Protein AF-A0A832R5H4-F1 (afdb_monomer_lite)

Secondary structure (DSSP, 8-state):
--TTHHHHHHHHHHHHHHHHHHHHTTT-HHHHHHHTT--HHHHHHHHHHTT--

Radius of gyration: 11.91 Å; chains: 1; bounding box: 17×15×41 Å

Structure (mmCIF, N/CA/C/O backbone):
data_AF-A0A832R5H4-F1
#
_entry.id   AF-A0A832R5H4-F1
#
loop_
_atom_site.group_PDB
_atom_site.id
_atom_site.type_symbol
_atom_site.label_atom_id
_atom_site.label_alt_id
_atom_site.label_comp_id
_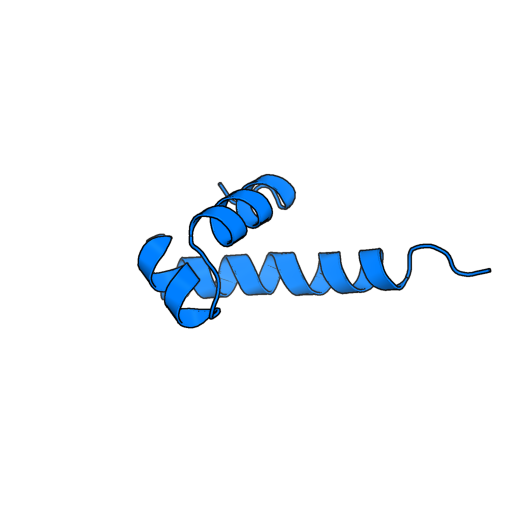atom_site.label_asym_id
_atom_site.label_entity_id
_atom_site.label_seq_id
_atom_site.pdbx_PDB_ins_code
_atom_site.Cartn_x
_atom_site.Cartn_y
_atom_site.Cartn_z
_atom_site.occupancy
_atom_site.B_iso_or_equiv
_atom_site.auth_seq_id
_atom_site.auth_comp_id
_atom_site.auth_asym_id
_atom_site.auth_atom_id
_atom_site.pdbx_PDB_model_num
ATOM 1 N N . MET A 1 1 ? 0.433 -3.896 -31.844 1.00 51.16 1 MET A N 1
ATOM 2 C CA . MET A 1 1 ? 1.336 -4.280 -30.736 1.00 51.16 1 MET A CA 1
ATOM 3 C C . MET A 1 1 ? 0.507 -4.195 -29.463 1.00 51.16 1 MET A C 1
ATOM 5 O O . MET A 1 1 ? -0.204 -3.209 -29.329 1.00 51.16 1 MET A O 1
ATOM 9 N N . ILE A 1 2 ? 0.480 -5.228 -28.617 1.00 63.97 2 ILE A N 1
ATOM 10 C CA . ILE A 1 2 ? -0.369 -5.245 -27.414 1.00 63.97 2 ILE A CA 1
ATOM 11 C C . ILE A 1 2 ? 0.269 -4.338 -26.353 1.00 63.97 2 ILE A C 1
ATOM 13 O O . ILE A 1 2 ? 1.001 -4.794 -25.481 1.00 63.97 2 ILE A O 1
ATOM 17 N N . SER A 1 3 ? 0.046 -3.035 -26.461 1.00 73.31 3 SER A N 1
ATOM 18 C CA . SER A 1 3 ? 0.331 -2.079 -25.395 1.00 73.31 3 SER A CA 1
ATOM 19 C C . SER A 1 3 ? -0.764 -2.248 -24.336 1.00 73.31 3 SER A C 1
ATOM 21 O O . SER A 1 3 ? -1.936 -2.293 -24.698 1.00 73.31 3 SER A O 1
ATOM 23 N N . ASN A 1 4 ? -0.405 -2.337 -23.053 1.00 86.38 4 ASN A N 1
ATOM 24 C CA . ASN A 1 4 ? -1.310 -2.352 -21.883 1.00 86.38 4 ASN A CA 1
ATOM 25 C C . ASN A 1 4 ? -1.790 -3.724 -21.369 1.00 86.38 4 ASN A C 1
ATOM 27 O O . ASN A 1 4 ? -2.528 -3.754 -20.387 1.00 86.38 4 ASN A O 1
ATOM 31 N N . LEU A 1 5 ? -1.365 -4.863 -21.937 1.00 91.94 5 LEU A N 1
ATOM 32 C CA . LEU A 1 5 ? -1.697 -6.171 -21.335 1.00 91.94 5 LEU A CA 1
ATOM 33 C C . LEU A 1 5 ? -1.104 -6.311 -19.929 1.00 91.94 5 LEU A C 1
ATOM 35 O O . LEU A 1 5 ? -1.774 -6.809 -19.032 1.00 91.94 5 LEU A O 1
ATOM 39 N N . TYR A 1 6 ? 0.131 -5.841 -19.733 1.00 93.69 6 TYR A N 1
ATOM 40 C CA . TYR A 1 6 ? 0.761 -5.835 -18.415 1.00 93.69 6 TYR A CA 1
ATOM 41 C C . TYR A 1 6 ? -0.061 -5.023 -17.409 1.00 93.69 6 TYR A C 1
ATOM 43 O O . TYR A 1 6 ? -0.371 -5.529 -16.337 1.00 93.69 6 TYR A O 1
ATOM 51 N N . ASP A 1 7 ? -0.472 -3.807 -17.774 1.00 92.31 7 ASP A N 1
ATOM 52 C CA . ASP A 1 7 ? -1.248 -2.938 -16.884 1.00 92.31 7 ASP A CA 1
ATOM 53 C C . ASP A 1 7 ? -2.646 -3.499 -16.603 1.00 92.31 7 ASP A C 1
ATOM 55 O O . ASP A 1 7 ? -3.113 -3.429 -15.468 1.00 92.31 7 ASP A O 1
ATOM 59 N N . MET A 1 8 ? -3.286 -4.111 -17.605 1.00 92.81 8 MET A N 1
ATOM 60 C CA . MET A 1 8 ? -4.562 -4.811 -17.444 1.00 92.81 8 MET A CA 1
ATOM 61 C C . MET A 1 8 ? -4.427 -5.951 -16.431 1.00 92.81 8 MET A C 1
ATOM 63 O O . MET A 1 8 ? -5.130 -5.964 -15.426 1.00 92.81 8 MET A O 1
ATOM 67 N N . VAL A 1 9 ? -3.482 -6.870 -16.645 1.00 95.38 9 VAL A N 1
ATOM 68 C CA . VAL A 1 9 ? -3.258 -8.005 -15.735 1.00 95.38 9 VAL A CA 1
ATOM 69 C C . VAL A 1 9 ? -2.877 -7.520 -14.338 1.00 95.38 9 VAL A C 1
ATOM 71 O O . VAL A 1 9 ? -3.393 -8.030 -13.346 1.00 95.38 9 VAL A O 1
ATOM 74 N N . LEU A 1 10 ? -2.001 -6.518 -14.243 1.00 95.19 10 LEU A N 1
ATOM 75 C CA . LEU A 1 10 ? -1.581 -5.968 -12.961 1.00 95.19 10 LEU A CA 1
ATOM 76 C C . LEU A 1 10 ? -2.766 -5.363 -12.203 1.00 95.19 10 LEU A C 1
ATOM 78 O O . LEU A 1 10 ? -2.881 -5.597 -11.005 1.00 95.19 10 LEU A O 1
ATOM 82 N N . SER A 1 11 ? -3.655 -4.630 -12.879 1.00 92.69 11 SER A N 1
ATOM 83 C CA . SER A 1 11 ? -4.832 -4.024 -12.248 1.00 92.69 11 SER A CA 1
ATOM 84 C C . SER A 1 11 ? -5.801 -5.077 -11.704 1.00 92.69 11 SER A C 1
ATOM 86 O O . SER A 1 11 ? -6.238 -4.965 -10.558 1.00 92.69 11 SER A O 1
ATOM 88 N N . GLU A 1 12 ? -6.076 -6.123 -12.488 1.00 94.75 12 GLU A N 1
ATOM 89 C CA . GLU A 1 12 ? -6.979 -7.217 -12.100 1.00 94.75 12 GLU A CA 1
ATOM 90 C C . GLU A 1 12 ? -6.453 -8.033 -10.912 1.00 94.75 12 GLU A C 1
ATOM 92 O O . GLU A 1 12 ? -7.230 -8.534 -10.103 1.00 94.75 12 GLU A O 1
ATOM 97 N N . VAL A 1 13 ? -5.130 -8.164 -10.771 1.00 97.62 13 VAL A N 1
ATOM 98 C CA . VAL A 1 13 ? -4.516 -8.917 -9.665 1.00 97.62 13 VAL A CA 1
ATOM 99 C C . VAL A 1 13 ? -4.295 -8.038 -8.433 1.00 97.62 13 VAL A C 1
ATOM 101 O O . VAL A 1 13 ? -4.485 -8.480 -7.297 1.00 97.62 13 VAL A O 1
ATOM 104 N N . GLU A 1 14 ? -3.878 -6.790 -8.628 1.00 98.00 14 GLU A N 1
ATOM 105 C CA . GLU A 1 14 ? -3.459 -5.921 -7.535 1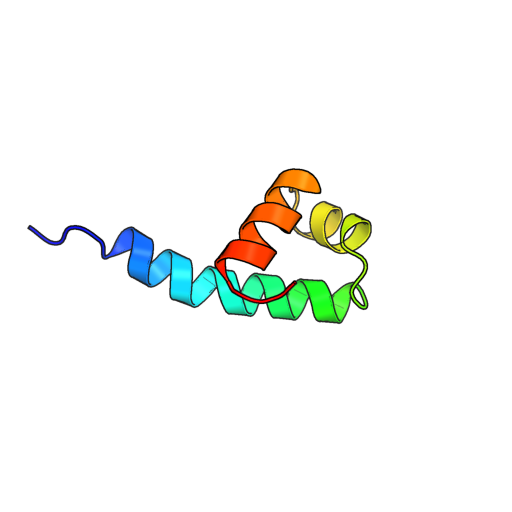.00 98.00 14 GLU A CA 1
ATOM 106 C C . GLU A 1 14 ? -4.631 -5.473 -6.656 1.00 98.00 14 GLU A C 1
ATOM 108 O O . GLU A 1 14 ? -4.519 -5.533 -5.430 1.00 98.00 14 GLU A O 1
ATOM 113 N N . ALA A 1 15 ? -5.766 -5.075 -7.239 1.00 97.44 15 ALA A N 1
ATOM 114 C CA . ALA A 1 15 ? -6.935 -4.644 -6.471 1.00 97.44 15 ALA A CA 1
ATOM 115 C C . ALA A 1 15 ? -7.439 -5.711 -5.468 1.00 97.44 15 ALA A C 1
ATOM 117 O O . ALA A 1 15 ? -7.519 -5.404 -4.269 1.00 97.44 15 ALA A O 1
ATOM 118 N N . PRO A 1 16 ? -7.720 -6.970 -5.871 1.00 98.25 16 PRO A N 1
ATOM 119 C CA . PRO A 1 16 ? -8.161 -7.998 -4.929 1.00 98.25 16 PRO A CA 1
ATOM 120 C C . PRO A 1 16 ? -7.071 -8.395 -3.925 1.00 98.25 16 PRO A C 1
ATOM 122 O O . PRO A 1 16 ? -7.392 -8.642 -2.761 1.00 98.25 16 PRO A O 1
ATOM 125 N N . LEU A 1 17 ? -5.788 -8.399 -4.316 1.00 98.56 17 LEU A N 1
ATOM 126 C CA . LEU A 1 17 ? -4.681 -8.647 -3.385 1.00 98.56 17 LEU A CA 1
ATOM 127 C C . LEU A 1 17 ? -4.653 -7.601 -2.261 1.00 98.56 17 LEU A C 1
ATOM 129 O O . LEU A 1 17 ? -4.570 -7.950 -1.079 1.00 98.56 17 LEU A O 1
ATOM 133 N N . LEU A 1 18 ? -4.747 -6.318 -2.616 1.00 98.62 18 LEU A N 1
ATOM 134 C CA . LEU A 1 18 ? -4.758 -5.221 -1.650 1.00 98.62 18 LEU A CA 1
ATOM 135 C C . LEU A 1 18 ? -5.978 -5.296 -0.729 1.00 98.62 18 LEU A C 1
ATOM 137 O O . LEU A 1 18 ? -5.823 -5.144 0.484 1.00 98.62 18 LEU A O 1
ATOM 141 N N . ALA A 1 19 ? -7.164 -5.575 -1.273 1.00 98.56 19 ALA A N 1
ATOM 142 C CA . ALA A 1 19 ? -8.388 -5.729 -0.490 1.00 98.56 19 ALA A CA 1
ATOM 143 C C . ALA A 1 19 ? -8.283 -6.890 0.516 1.00 98.56 19 ALA A C 1
ATOM 145 O O . ALA A 1 19 ? -8.556 -6.705 1.705 1.00 98.56 19 ALA A O 1
ATOM 146 N N . ALA A 1 20 ? -7.805 -8.057 0.075 1.00 98.75 20 ALA A N 1
ATOM 147 C CA . ALA A 1 20 ? -7.638 -9.233 0.925 1.00 98.75 20 ALA A CA 1
ATOM 148 C C . ALA A 1 20 ? -6.633 -8.989 2.063 1.00 98.75 20 ALA A C 1
ATOM 150 O O . ALA A 1 20 ? -6.890 -9.337 3.220 1.00 98.75 20 ALA A O 1
ATOM 151 N N . VAL A 1 21 ? -5.499 -8.342 1.772 1.00 98.75 21 VAL A N 1
ATOM 152 C CA . VAL A 1 21 ? -4.514 -8.014 2.811 1.00 98.75 21 VAL A CA 1
ATOM 153 C C . VAL A 1 21 ? -5.046 -6.952 3.768 1.00 98.75 21 VAL A C 1
ATOM 155 O O . VAL A 1 21 ? -4.854 -7.087 4.975 1.00 98.75 21 VAL A O 1
ATOM 158 N N . MET A 1 22 ? -5.743 -5.925 3.278 1.00 98.69 22 MET A N 1
ATOM 159 C CA . MET A 1 22 ? -6.362 -4.917 4.143 1.00 98.69 22 MET A CA 1
ATOM 160 C C . MET A 1 22 ? -7.407 -5.537 5.071 1.00 98.69 22 MET A C 1
ATOM 162 O O . MET A 1 22 ? -7.402 -5.242 6.267 1.00 98.69 22 MET A O 1
ATOM 166 N N . GLN A 1 23 ? -8.232 -6.459 4.571 1.00 98.62 23 GLN A N 1
ATOM 167 C CA . GLN A 1 23 ? -9.166 -7.224 5.395 1.00 98.62 23 GLN A CA 1
ATOM 168 C C . GLN A 1 23 ? -8.422 -8.050 6.455 1.00 98.62 23 GLN A C 1
ATOM 170 O O . GLN A 1 23 ? -8.752 -7.984 7.642 1.00 98.62 23 GLN A O 1
ATOM 175 N N . LYS A 1 24 ? -7.368 -8.779 6.064 1.00 98.69 24 LYS A N 1
ATOM 176 C CA . LYS A 1 24 ? -6.553 -9.586 6.988 1.00 98.69 24 LYS A CA 1
ATOM 177 C C . LYS A 1 24 ? -5.853 -8.733 8.051 1.00 98.69 24 LYS A C 1
ATOM 179 O O . LYS A 1 24 ? -5.754 -9.151 9.204 1.00 98.69 24 LYS A O 1
ATOM 184 N N . ALA A 1 25 ? -5.418 -7.532 7.680 1.00 98.38 25 ALA A N 1
ATOM 185 C CA . ALA A 1 25 ? -4.813 -6.541 8.562 1.00 98.38 25 ALA A CA 1
ATOM 186 C C . ALA A 1 25 ? -5.842 -5.712 9.353 1.00 98.38 25 ALA A C 1
ATOM 188 O O . ALA A 1 25 ? -5.442 -4.806 10.085 1.00 98.38 25 ALA A O 1
ATOM 189 N N . ARG A 1 26 ? -7.149 -5.995 9.218 1.00 98.19 26 ARG A N 1
ATOM 190 C CA . ARG A 1 26 ? -8.249 -5.249 9.857 1.00 98.19 26 ARG A CA 1
ATOM 191 C C . ARG A 1 26 ? -8.155 -3.742 9.591 1.00 98.19 26 ARG A C 1
ATOM 193 O O . ARG A 1 26 ? -8.195 -2.929 10.510 1.00 98.19 26 ARG A O 1
ATOM 200 N N . SER A 1 27 ? -7.936 -3.388 8.328 1.00 97.19 27 SER A N 1
ATOM 201 C CA . SER A 1 27 ? -7.751 -2.021 7.828 1.00 97.19 27 SER A CA 1
ATOM 202 C C . SER A 1 27 ? -6.521 -1.272 8.370 1.00 97.19 27 SER A C 1
ATOM 204 O O . SER A 1 27 ? -6.338 -0.088 8.083 1.00 97.19 27 SER A O 1
ATOM 206 N N . ASN A 1 28 ? -5.619 -1.939 9.100 1.00 98.19 28 ASN A N 1
ATOM 207 C CA . ASN A 1 28 ? -4.366 -1.339 9.551 1.00 98.19 28 ASN A CA 1
ATOM 208 C C . ASN A 1 28 ? -3.325 -1.318 8.419 1.00 98.19 28 ASN A C 1
ATOM 210 O O . ASN A 1 28 ? -2.650 -2.314 8.146 1.00 98.19 28 ASN A O 1
ATOM 214 N N . GLN A 1 29 ? -3.146 -0.148 7.802 1.00 98.19 29 GLN A N 1
ATOM 215 C CA . GLN A 1 29 ? -2.219 0.035 6.679 1.00 98.19 29 GLN A CA 1
ATOM 216 C C . GLN A 1 29 ? -0.752 -0.259 7.036 1.00 98.19 29 GLN A C 1
ATOM 218 O O . GLN A 1 29 ? -0.007 -0.732 6.185 1.00 98.19 29 GLN A O 1
ATOM 223 N N . SER A 1 30 ? -0.306 -0.016 8.273 1.00 98.44 30 SER A N 1
ATOM 224 C CA . SER A 1 30 ? 1.078 -0.320 8.674 1.00 98.44 30 SER A CA 1
ATOM 225 C C . SER A 1 30 ? 1.327 -1.830 8.731 1.00 98.44 30 SER A C 1
ATOM 227 O O . SER A 1 30 ? 2.381 -2.302 8.307 1.00 98.44 30 SER A O 1
ATOM 229 N N . THR A 1 31 ? 0.349 -2.596 9.220 1.00 98.62 31 THR A N 1
ATOM 230 C CA . THR A 1 31 ? 0.406 -4.064 9.232 1.00 98.62 31 THR A CA 1
ATOM 231 C C . THR A 1 31 ? 0.307 -4.632 7.818 1.00 98.62 31 THR A C 1
ATOM 233 O O . THR A 1 31 ? 1.139 -5.455 7.445 1.00 98.62 31 THR A O 1
ATOM 236 N N . ALA A 1 32 ? -0.640 -4.148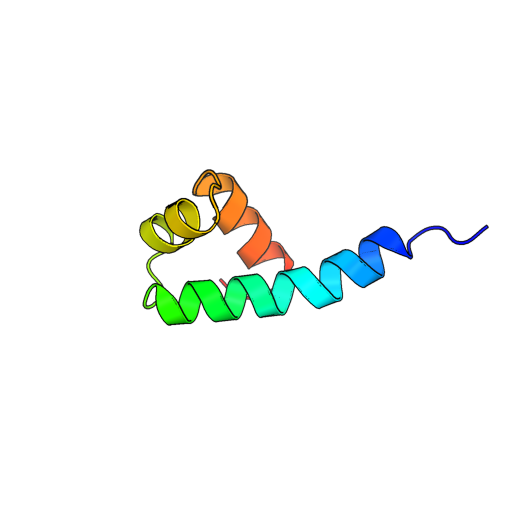 7.007 1.00 98.69 32 ALA A N 1
ATOM 237 C CA . ALA A 1 32 ? -0.796 -4.557 5.610 1.00 98.69 32 ALA A CA 1
ATOM 238 C C . ALA A 1 32 ? 0.476 -4.300 4.782 1.00 98.69 32 ALA A C 1
ATOM 240 O O . ALA A 1 32 ? 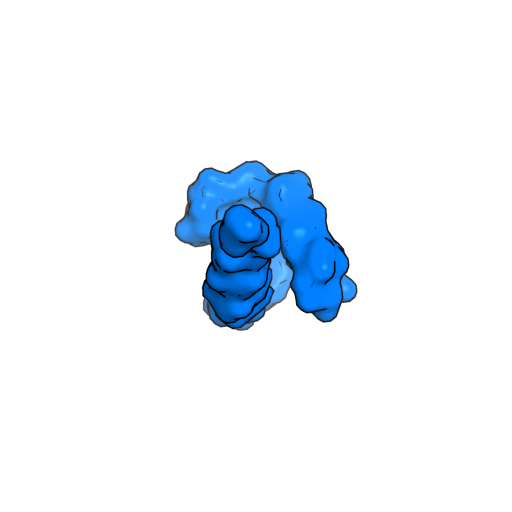0.922 -5.169 4.037 1.00 98.69 32 ALA A O 1
ATOM 241 N N . ALA A 1 33 ? 1.108 -3.136 4.965 1.00 98.62 33 ALA A N 1
ATOM 242 C CA . ALA A 1 33 ? 2.357 -2.789 4.293 1.00 98.62 33 ALA A CA 1
ATOM 243 C C . ALA A 1 33 ? 3.488 -3.759 4.664 1.00 98.62 33 ALA A C 1
ATOM 245 O O . ALA A 1 33 ? 4.211 -4.218 3.784 1.00 98.62 33 ALA A O 1
ATOM 246 N N . ARG A 1 34 ? 3.589 -4.142 5.945 1.00 98.62 34 ARG A N 1
ATOM 247 C CA . ARG A 1 34 ? 4.562 -5.143 6.405 1.00 98.62 34 ARG A CA 1
ATOM 248 C C . ARG A 1 34 ? 4.301 -6.522 5.797 1.00 98.62 34 ARG A C 1
ATOM 250 O O . ARG A 1 34 ? 5.250 -7.171 5.381 1.00 98.62 34 ARG A O 1
ATOM 257 N N . MET A 1 35 ? 3.037 -6.948 5.719 1.00 98.50 35 MET A N 1
ATOM 258 C CA . MET A 1 35 ? 2.656 -8.231 5.111 1.00 98.50 35 MET A CA 1
ATOM 259 C C . MET A 1 35 ? 3.013 -8.302 3.622 1.00 98.50 35 MET A C 1
ATOM 261 O O . MET A 1 35 ? 3.433 -9.349 3.148 1.00 98.50 35 MET A O 1
ATOM 265 N N . LEU A 1 36 ? 2.861 -7.189 2.901 1.00 98.25 36 LEU A N 1
ATOM 266 C CA . LEU A 1 36 ? 3.158 -7.088 1.468 1.00 98.25 36 LEU A CA 1
ATOM 267 C C . LEU A 1 36 ? 4.634 -6.784 1.163 1.00 98.25 36 LEU A C 1
ATOM 269 O O . LEU A 1 36 ? 5.004 -6.724 -0.005 1.00 98.25 36 LEU A O 1
ATOM 273 N N . GLY A 1 37 ? 5.468 -6.533 2.178 1.00 98.50 37 GLY A N 1
ATOM 274 C CA . GLY A 1 37 ? 6.852 -6.090 1.971 1.00 98.50 37 GLY A CA 1
ATOM 275 C C . GLY A 1 37 ? 6.960 -4.701 1.325 1.00 98.50 37 GLY A C 1
ATOM 276 O O . GLY A 1 37 ? 7.931 -4.410 0.633 1.00 98.50 37 GLY A O 1
ATOM 277 N N . LEU A 1 38 ? 5.963 -3.836 1.528 1.00 98.25 38 LEU A N 1
ATOM 278 C CA . LEU A 1 38 ? 5.893 -2.498 0.944 1.00 98.25 38 LEU A CA 1
ATOM 279 C C . LEU A 1 38 ? 6.186 -1.413 1.982 1.00 98.25 38 LEU A C 1
ATOM 281 O O . LEU A 1 38 ? 5.885 -1.539 3.169 1.00 98.25 38 LEU A O 1
ATOM 285 N N . ASN A 1 39 ? 6.660 -0.261 1.510 1.00 98.19 39 ASN A N 1
ATOM 286 C CA . ASN A 1 39 ? 6.562 0.961 2.299 1.00 98.19 39 ASN A CA 1
ATOM 287 C C . ASN A 1 39 ? 5.080 1.367 2.450 1.00 98.19 39 ASN A C 1
ATOM 289 O O . ASN A 1 39 ? 4.306 1.300 1.490 1.00 98.19 39 ASN A O 1
ATOM 293 N N . ARG A 1 40 ? 4.684 1.862 3.632 1.00 98.06 40 ARG A N 1
ATOM 294 C CA . ARG A 1 40 ? 3.310 2.328 3.905 1.00 98.06 40 ARG A CA 1
ATOM 295 C C . ARG A 1 40 ? 2.831 3.394 2.911 1.00 98.06 40 ARG A C 1
ATOM 297 O O . ARG A 1 40 ? 1.667 3.385 2.522 1.00 98.06 40 ARG A O 1
ATOM 304 N N . GLY A 1 41 ? 3.706 4.311 2.495 1.00 98.38 41 GLY A N 1
ATOM 305 C CA . GLY A 1 41 ? 3.396 5.337 1.496 1.00 98.38 41 GLY A CA 1
ATOM 306 C C . GLY A 1 41 ? 3.046 4.736 0.133 1.00 98.38 41 GLY A C 1
ATOM 307 O O . GLY A 1 41 ? 2.066 5.154 -0.484 1.00 98.38 41 GLY A O 1
ATOM 308 N N . THR A 1 42 ? 3.782 3.705 -0.290 1.00 98.56 42 THR A N 1
ATOM 309 C CA . THR A 1 42 ? 3.503 2.958 -1.524 1.00 98.56 42 THR A CA 1
ATOM 310 C C . THR A 1 42 ? 2.160 2.243 -1.445 1.00 98.56 42 THR A C 1
ATOM 312 O O . THR A 1 42 ? 1.349 2.388 -2.357 1.00 98.56 42 THR A O 1
ATOM 315 N N . LEU A 1 43 ? 1.885 1.544 -0.335 1.00 98.56 43 LEU A N 1
ATOM 316 C CA . LEU A 1 43 ? 0.586 0.904 -0.109 1.00 98.56 43 LEU A CA 1
ATOM 317 C C . LEU A 1 43 ? -0.553 1.928 -0.193 1.00 98.56 43 LEU A C 1
ATOM 319 O O . LEU A 1 43 ? -1.507 1.731 -0.937 1.00 98.56 43 LEU A O 1
ATOM 323 N N . ARG A 1 44 ? -0.433 3.058 0.512 1.00 98.50 44 ARG A N 1
ATOM 324 C CA . ARG A 1 44 ? -1.445 4.123 0.497 1.00 98.50 44 ARG A CA 1
ATOM 325 C C . ARG A 1 44 ? -1.695 4.676 -0.908 1.00 98.50 44 ARG A C 1
ATOM 327 O O . ARG A 1 44 ? -2.842 4.951 -1.251 1.00 98.50 44 ARG A O 1
ATOM 334 N N . LYS A 1 45 ? -0.646 4.849 -1.721 1.00 98.44 45 LYS A N 1
ATOM 335 C CA . LYS A 1 45 ? -0.783 5.285 -3.120 1.00 98.44 45 LYS A CA 1
ATOM 336 C C . LYS A 1 45 ? -1.576 4.262 -3.940 1.00 98.44 45 LYS A C 1
ATOM 338 O O . LYS A 1 45 ? -2.499 4.655 -4.643 1.00 98.44 45 LYS A O 1
ATOM 343 N N . LYS A 1 46 ? -1.254 2.973 -3.802 1.00 98.19 46 LYS A N 1
ATOM 344 C CA . LYS A 1 46 ? -1.939 1.882 -4.510 1.00 98.19 46 LYS A CA 1
ATOM 345 C C . LYS A 1 46 ? -3.400 1.725 -4.078 1.00 98.19 46 LYS A C 1
ATOM 347 O O . LYS A 1 46 ? -4.269 1.616 -4.930 1.00 98.19 46 LYS A O 1
ATOM 352 N N . LEU A 1 47 ? -3.696 1.822 -2.780 1.00 98.25 47 LEU A N 1
ATOM 353 C CA . LEU A 1 47 ? -5.078 1.803 -2.282 1.00 98.25 47 LEU A CA 1
ATOM 354 C C . LEU A 1 47 ? -5.921 2.933 -2.888 1.00 98.25 47 LEU A C 1
ATOM 356 O O . LEU A 1 47 ? -7.042 2.689 -3.312 1.00 98.25 47 LEU A O 1
ATOM 360 N N . ARG A 1 48 ? -5.376 4.154 -2.999 1.00 98.12 48 ARG A N 1
ATOM 361 C CA . ARG A 1 48 ? -6.062 5.268 -3.680 1.00 98.12 48 ARG A CA 1
ATOM 362 C C . ARG A 1 48 ? -6.280 5.006 -5.166 1.00 98.12 48 ARG A C 1
ATOM 364 O O . ARG A 1 48 ? -7.350 5.313 -5.670 1.00 98.12 48 ARG A O 1
ATOM 371 N N . GLN A 1 49 ? -5.273 4.461 -5.849 1.00 97.38 49 GLN A N 1
ATOM 372 C CA . GLN A 1 49 ? -5.353 4.136 -7.276 1.00 97.38 49 GLN A CA 1
ATOM 373 C C . GLN A 1 49 ? -6.485 3.143 -7.576 1.00 97.38 49 GLN A C 1
ATOM 375 O O . GLN A 1 49 ? -7.143 3.276 -8.600 1.00 97.38 49 GLN A O 1
ATOM 380 N N . HIS A 1 50 ? -6.734 2.205 -6.660 1.00 96.88 50 HIS A N 1
ATOM 381 C CA . HIS A 1 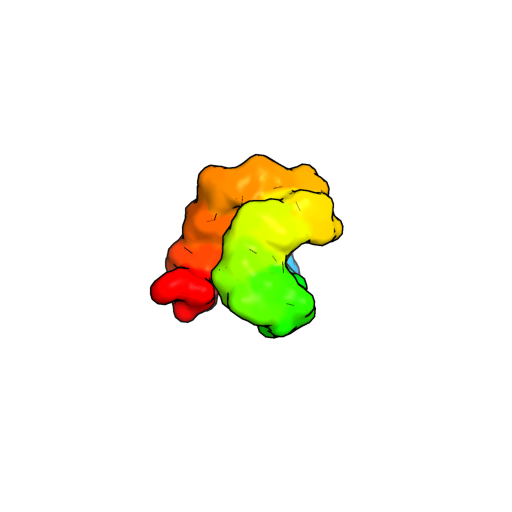50 ? -7.765 1.170 -6.789 1.00 96.88 50 HIS A CA 1
ATOM 382 C C . HIS A 1 50 ? -9.080 1.494 -6.057 1.00 96.88 50 HIS A C 1
ATOM 384 O O . HIS A 1 50 ? -9.949 0.636 -5.963 1.00 9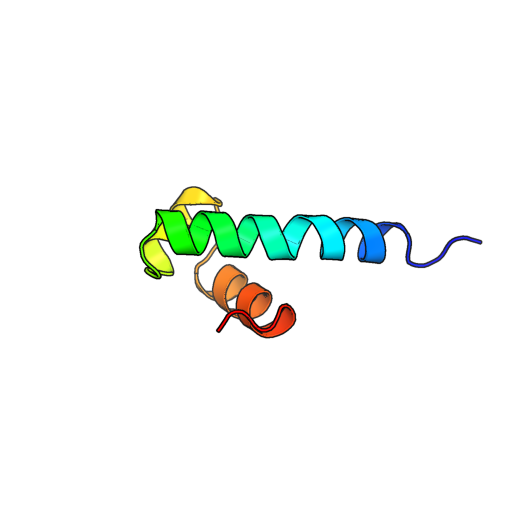6.88 50 HIS A O 1
ATOM 390 N N . GLY A 1 51 ? -9.246 2.707 -5.511 1.00 96.75 51 GLY A N 1
ATOM 391 C CA . GLY A 1 51 ? -10.488 3.116 -4.833 1.00 96.75 51 GLY A CA 1
ATOM 392 C C . GLY A 1 51 ? -10.774 2.398 -3.504 1.00 96.75 51 GLY A C 1
ATOM 393 O O . GLY A 1 51 ? -11.929 2.258 -3.118 1.00 96.75 51 GLY A O 1
ATOM 394 N N . LEU A 1 52 ? -9.734 1.936 -2.806 1.00 95.75 52 LEU A N 1
ATOM 395 C CA . LEU A 1 52 ? -9.815 1.146 -1.566 1.00 95.75 52 LEU A CA 1
ATOM 396 C C . LEU A 1 52 ? -9.463 1.947 -0.296 1.00 95.75 52 LEU A C 1
ATOM 398 O O . LEU A 1 52 ? -9.122 1.347 0.728 1.00 95.75 52 LEU A O 1
ATOM 402 N N . LEU A 1 53 ? -9.446 3.283 -0.367 1.00 88.81 53 LEU A N 1
ATOM 403 C CA . LEU A 1 53 ? -9.004 4.158 0.726 1.00 88.81 53 LEU A CA 1
ATOM 404 C C . LEU A 1 53 ? -10.106 5.075 1.247 1.00 88.81 53 LEU A C 1
ATOM 406 O O . LEU A 1 53 ? -10.867 5.592 0.406 1.00 88.81 53 LEU A O 1
#

Sequence (53 aa):
MISNLYDMVLSEVEAPLLAAVMQKARSNQSTAARMLGLNRGTLRKKLRQHGLL

pLDDT: mean 95.09, std 8.6, range [51.16, 98.75]

Foldseek 3Di:
DPPCPVVVVCLVPVLVLLVVLCVVVVNPLVNSCVVVVHDSVVSVVSCVVNVND